Protein AF-A0A419HDN5-F1 (afdb_monomer)

pLDDT: mean 93.3, std 6.76, range [62.09, 98.81]

Solvent-accessible surface area (backbone atoms only — not comparable to full-atom values): 8167 Å² total; per-residue (Å²): 110,76,72,60,33,47,74,72,78,32,92,43,46,40,61,47,13,52,50,38,36,51,55,14,58,79,66,55,33,36,73,43,36,52,54,16,50,54,44,18,62,75,53,44,80,55,71,71,52,49,56,49,46,65,73,49,54,80,50,82,67,43,84,56,46,51,58,44,34,47,54,53,33,70,68,43,48,62,86,43,46,69,56,32,54,48,41,36,74,55,76,57,81,93,50,67,89,53,88,77,46,61,46,20,49,42,10,42,56,22,38,53,59,28,62,68,65,69,34,51,52,53,32,60,57,35,49,69,47,91,49,66,68,46,15,56,48,20,50,51,33,52,56,53,48,55,65,73,76,107

Secondary structure (DSSP, 8-state):
-HHHHHHTT-S-HHHHHHHHHHHHHHTT-HHHHHHHHHHHHHH---HHHHHHHHHHTT-TT-STHHHHHHHHHHTT-GGGHHHHHHHHH---GGGTT-TT-HHHHHHHHHHHHS-SHHHHHHHHHHTT-SSHHHHHHHHHHHHHHHHHH-

Mean predicted aligned error: 3.92 Å

Radius of gyration: 16.68 Å; Cα contacts (8 Å, |Δi|>4): 187; chains: 1; bounding box: 48×22×47 Å

Structure (mmCIF, N/CA/C/O backbone):
data_AF-A0A419HDN5-F1
#
_entry.id   AF-A0A419HDN5-F1
#
loop_
_atom_site.group_PDB
_atom_site.id
_atom_site.type_symbol
_atom_site.label_atom_id
_atom_site.label_alt_id
_atom_site.label_comp_id
_atom_site.label_asym_id
_atom_site.label_entity_id
_atom_site.label_seq_id
_atom_site.pdbx_PDB_ins_code
_atom_site.Cartn_x
_atom_site.Cartn_y
_atom_site.Cartn_z
_atom_site.occupancy
_atom_site.B_iso_or_equiv
_atom_site.auth_seq_id
_atom_site.auth_comp_id
_atom_site.auth_asym_id
_atom_site.auth_atom_id
_atom_site.pdbx_PDB_model_num
ATOM 1 N N . MET A 1 1 ? -8.214 12.537 22.964 1.00 62.09 1 MET A N 1
ATOM 2 C CA . MET A 1 1 ? -8.446 11.196 22.387 1.00 62.09 1 MET A CA 1
ATOM 3 C C . MET A 1 1 ? -9.144 10.214 23.328 1.00 62.09 1 MET A C 1
ATOM 5 O O . MET A 1 1 ? -10.174 9.694 22.930 1.00 62.09 1 MET A O 1
ATOM 9 N N . ALA A 1 2 ? -8.732 10.044 24.592 1.00 68.12 2 ALA A N 1
ATOM 10 C CA . ALA A 1 2 ? -9.382 9.099 25.527 1.00 68.12 2 ALA A CA 1
ATOM 11 C C . ALA A 1 2 ? -10.917 9.252 25.709 1.00 68.12 2 ALA A C 1
ATOM 13 O O . ALA A 1 2 ? -11.611 8.267 25.933 1.00 68.12 2 ALA A O 1
ATOM 14 N N . LYS A 1 3 ? -11.475 10.471 25.594 1.00 74.75 3 LYS A N 1
ATOM 15 C CA . LYS A 1 3 ? -12.935 10.704 25.670 1.00 74.75 3 LYS A CA 1
ATOM 16 C C . LYS A 1 3 ? -13.704 10.192 24.443 1.00 74.75 3 LYS A C 1
ATOM 18 O O . LYS A 1 3 ? -14.866 9.832 24.579 1.00 74.75 3 LYS A O 1
ATOM 23 N N . ILE A 1 4 ? -13.071 10.180 23.267 1.00 77.50 4 ILE A N 1
ATOM 24 C CA . ILE A 1 4 ? -13.692 9.720 22.017 1.00 77.50 4 ILE A CA 1
ATOM 25 C C . ILE A 1 4 ? -13.763 8.197 22.026 1.00 77.50 4 ILE A C 1
ATOM 27 O O . ILE A 1 4 ? -14.843 7.657 21.846 1.00 77.50 4 ILE A O 1
ATOM 31 N N . VAL A 1 5 ? -12.660 7.519 22.353 1.00 79.50 5 VAL A N 1
ATOM 32 C CA . VAL A 1 5 ? -12.593 6.048 22.416 1.00 79.50 5 VAL A CA 1
ATOM 33 C C . VAL A 1 5 ? -13.664 5.481 23.363 1.00 79.50 5 VAL A C 1
ATOM 35 O O . VAL A 1 5 ? -14.446 4.618 22.971 1.00 79.50 5 VAL A O 1
ATOM 38 N N . LYS A 1 6 ? -13.828 6.089 24.548 1.00 80.44 6 LYS A N 1
ATOM 39 C CA . LYS A 1 6 ? -14.883 5.719 25.511 1.00 80.44 6 LYS A CA 1
ATOM 40 C C . LYS A 1 6 ? -16.310 5.908 24.994 1.00 80.44 6 LYS A C 1
ATOM 42 O O . LYS A 1 6 ? -17.200 5.178 25.416 1.00 80.44 6 LYS A O 1
ATOM 47 N N . ARG A 1 7 ? -16.556 6.869 24.093 1.00 84.25 7 ARG A N 1
ATOM 48 C CA . ARG A 1 7 ? -17.884 7.070 23.481 1.00 84.25 7 ARG A CA 1
ATOM 49 C C . ARG A 1 7 ? -18.279 5.894 22.583 1.00 84.25 7 ARG A C 1
ATOM 51 O O . ARG A 1 7 ? -19.466 5.663 22.394 1.00 84.25 7 ARG A O 1
ATOM 58 N N . PHE A 1 8 ? -17.295 5.151 22.083 1.00 81.06 8 PHE A N 1
ATOM 59 C CA . PHE A 1 8 ? -17.483 3.932 21.300 1.00 81.06 8 PHE A CA 1
ATOM 60 C C . PHE A 1 8 ? -17.427 2.651 22.147 1.00 81.06 8 PHE A C 1
ATOM 62 O O . PHE A 1 8 ? -17.362 1.565 21.581 1.00 81.06 8 PHE A O 1
ATOM 69 N N . GLY A 1 9 ? -17.444 2.763 23.481 1.00 84.81 9 GLY A N 1
ATOM 70 C CA . GLY A 1 9 ? -17.389 1.613 24.388 1.00 84.81 9 GLY A CA 1
ATOM 71 C C . GLY A 1 9 ? -16.004 0.980 24.535 1.00 84.81 9 GLY A C 1
ATOM 72 O O . GLY A 1 9 ? -15.874 -0.014 25.239 1.00 84.81 9 GLY A O 1
ATOM 73 N N . GLU A 1 10 ? -14.973 1.568 23.927 1.00 86.19 10 GLU A N 1
ATOM 74 C CA . GLU A 1 10 ? -13.611 1.040 23.945 1.00 86.19 10 GLU A CA 1
ATOM 75 C C . GLU A 1 10 ? -12.739 1.765 24.977 1.00 86.19 10 GLU A C 1
ATOM 77 O O . GLU A 1 10 ? -12.981 2.919 25.361 1.00 86.19 10 GLU A O 1
ATOM 82 N N . THR A 1 11 ? -11.677 1.099 25.418 1.00 85.38 11 THR A N 1
ATOM 83 C CA . THR A 1 11 ? -10.635 1.691 26.275 1.00 85.38 11 THR A CA 1
ATOM 84 C C . THR A 1 11 ? -9.322 1.913 25.533 1.00 85.38 11 THR A C 1
ATOM 86 O O . THR A 1 11 ? -8.525 2.749 25.964 1.00 85.38 11 THR A O 1
ATOM 89 N N . ASP A 1 12 ? -9.142 1.240 24.396 1.00 87.12 12 ASP A N 1
ATOM 90 C CA . ASP A 1 12 ? -7.984 1.336 23.517 1.00 87.12 12 ASP A CA 1
ATOM 91 C C . ASP A 1 12 ? -8.413 1.786 22.114 1.00 87.12 12 ASP A C 1
ATOM 93 O O . ASP A 1 12 ? -9.330 1.240 21.499 1.00 87.12 12 ASP A O 1
ATOM 97 N N . GLY A 1 13 ? -7.749 2.826 21.611 1.00 87.38 13 GLY A N 1
ATOM 98 C CA . GLY A 1 13 ? -8.024 3.364 20.285 1.00 87.38 13 GLY A CA 1
ATOM 99 C C . GLY A 1 13 ? -7.567 2.443 19.153 1.00 87.38 13 GLY A C 1
ATOM 100 O O . GLY A 1 13 ? -8.135 2.525 18.067 1.00 87.38 13 GLY A O 1
ATOM 101 N N . ARG A 1 14 ? -6.610 1.537 19.403 1.00 90.06 14 ARG A N 1
ATOM 102 C CA . ARG A 1 14 ? -6.229 0.501 18.429 1.00 90.06 14 ARG A CA 1
ATOM 103 C C . ARG A 1 14 ? -7.328 -0.537 18.272 1.00 90.06 14 ARG A C 1
ATOM 105 O O . ARG A 1 14 ? -7.737 -0.808 17.150 1.00 90.06 14 ARG A O 1
ATOM 112 N N . THR A 1 15 ? -7.886 -1.026 19.381 1.00 91.00 15 THR A N 1
ATOM 113 C CA . THR A 1 15 ? -9.059 -1.916 19.365 1.00 91.00 15 THR A CA 1
ATOM 114 C C . THR A 1 15 ? -10.236 -1.275 18.636 1.00 91.00 15 THR A C 1
ATOM 116 O O . THR A 1 15 ? -10.870 -1.924 17.806 1.00 91.00 15 THR A O 1
ATOM 119 N N . LEU A 1 16 ? -10.485 0.019 18.875 1.00 92.56 16 LEU A N 1
ATOM 120 C CA . LEU A 1 16 ? -11.508 0.764 18.143 1.00 92.56 16 LEU A CA 1
ATOM 121 C C . LEU A 1 16 ? -11.223 0.806 16.635 1.00 92.56 16 LEU A C 1
ATOM 123 O O . LEU A 1 16 ? -12.108 0.484 15.849 1.00 92.56 16 LEU A O 1
ATOM 127 N N . GLY A 1 17 ? -10.010 1.197 16.230 1.00 92.94 17 GLY A N 1
ATOM 128 C CA . GLY A 1 17 ? -9.618 1.250 14.818 1.00 92.94 17 GLY A CA 1
ATOM 129 C C . GLY A 1 17 ? -9.779 -0.104 14.127 1.00 92.94 17 GLY A C 1
ATOM 130 O O . GLY A 1 17 ? -10.401 -0.191 13.071 1.00 92.94 17 GLY A O 1
ATOM 131 N N . LEU A 1 18 ? -9.319 -1.172 14.776 1.00 93.12 18 LEU A N 1
ATOM 132 C CA . LEU A 1 18 ? -9.417 -2.532 14.266 1.00 93.12 18 LEU A CA 1
ATOM 133 C C . LEU A 1 18 ? -10.866 -3.013 14.129 1.00 93.12 18 LEU A C 1
ATOM 135 O O . LEU A 1 18 ? -11.222 -3.630 13.123 1.00 93.12 18 LEU A O 1
ATOM 139 N N . ARG A 1 19 ? -11.718 -2.719 15.119 1.00 94.69 19 ARG A N 1
ATOM 140 C CA . ARG A 1 19 ? -13.149 -3.041 15.061 1.00 94.69 19 ARG A CA 1
ATOM 141 C C . ARG A 1 19 ? -13.826 -2.325 13.895 1.00 94.69 19 ARG A C 1
ATOM 143 O O . ARG A 1 19 ? -14.547 -2.966 13.139 1.00 94.69 19 ARG A O 1
ATOM 150 N N . LEU A 1 20 ? -13.558 -1.031 13.722 1.00 95.31 20 LEU A N 1
ATOM 151 C CA . LEU A 1 20 ? -14.127 -0.241 12.628 1.00 95.31 20 LEU A CA 1
ATOM 152 C C . LEU A 1 20 ? -13.665 -0.744 11.254 1.00 95.31 20 LEU A C 1
ATOM 154 O O . LEU A 1 20 ? -14.480 -0.821 10.339 1.00 95.31 20 LEU A O 1
ATOM 158 N N . LEU A 1 21 ? -12.392 -1.135 11.116 1.00 96.00 21 LEU A N 1
ATOM 159 C CA . LEU A 1 21 ? -11.882 -1.744 9.884 1.00 96.00 21 LEU A CA 1
ATOM 160 C C . LEU A 1 21 ? -12.639 -3.037 9.565 1.00 96.00 21 LEU A C 1
ATOM 162 O O . LEU A 1 21 ? -13.120 -3.203 8.449 1.00 96.00 21 LEU A O 1
ATOM 166 N N . ARG A 1 22 ? -12.798 -3.932 10.549 1.00 95.94 22 ARG A N 1
ATOM 167 C CA . ARG A 1 22 ? -13.551 -5.187 10.380 1.00 95.94 22 ARG A CA 1
ATOM 168 C C . ARG A 1 22 ? -14.998 -4.932 9.965 1.00 95.94 22 ARG A C 1
ATOM 170 O O . ARG A 1 22 ? -15.453 -5.514 8.989 1.00 95.94 22 ARG A O 1
ATOM 177 N N . GLU A 1 23 ? -15.685 -4.017 10.645 1.00 96.56 23 GLU A N 1
ATOM 178 C CA . GLU A 1 23 ? -17.071 -3.660 10.326 1.00 96.56 23 GLU A CA 1
ATOM 179 C C . GLU A 1 23 ? -17.217 -3.102 8.906 1.00 96.56 23 GLU A C 1
ATOM 181 O O . GLU A 1 23 ? -18.145 -3.491 8.195 1.00 96.56 23 GLU A O 1
ATOM 186 N N . ALA A 1 24 ? -16.304 -2.225 8.478 1.00 97.06 24 ALA A N 1
ATOM 187 C CA . ALA A 1 24 ? -16.305 -1.684 7.123 1.00 97.06 24 ALA A CA 1
ATOM 188 C C . ALA A 1 24 ? -16.068 -2.776 6.071 1.00 97.06 24 ALA A C 1
ATOM 190 O O . ALA A 1 24 ? -16.726 -2.782 5.036 1.00 97.06 24 ALA A O 1
ATOM 191 N N . ILE A 1 25 ? -15.171 -3.722 6.348 1.00 96.50 25 ILE A N 1
ATOM 192 C CA . ILE A 1 25 ? -14.849 -4.834 5.445 1.00 96.50 25 ILE A CA 1
ATOM 193 C C . ILE A 1 25 ? -16.014 -5.807 5.316 1.00 96.50 25 ILE A C 1
ATOM 195 O O . ILE A 1 25 ? -16.367 -6.187 4.201 1.00 96.50 25 ILE A O 1
ATOM 199 N N . ASP A 1 26 ? -16.629 -6.186 6.435 1.00 97.00 26 ASP A N 1
ATOM 200 C CA . ASP A 1 26 ? -17.766 -7.109 6.450 1.00 97.00 26 ASP A CA 1
ATOM 201 C C . ASP A 1 26 ? -18.970 -6.528 5.693 1.00 97.00 26 ASP A C 1
ATOM 203 O O . ASP A 1 26 ? -19.727 -7.262 5.060 1.00 97.00 26 ASP A O 1
ATOM 207 N N . GLN A 1 27 ? -19.122 -5.201 5.715 1.00 97.50 27 GLN A N 1
ATOM 208 C CA . GLN A 1 27 ? -20.170 -4.473 4.996 1.00 97.50 27 GLN A CA 1
ATOM 209 C C . GLN A 1 27 ? -19.763 -4.037 3.582 1.00 97.50 27 GLN A C 1
ATOM 211 O O . GLN A 1 27 ? -20.595 -3.476 2.873 1.00 97.50 27 GLN A O 1
ATOM 216 N N . GLN A 1 28 ? -18.504 -4.250 3.181 1.00 97.19 28 GLN A N 1
ATOM 217 C CA . GLN A 1 28 ? -17.914 -3.681 1.961 1.00 97.19 28 GLN A CA 1
ATOM 218 C C . GLN A 1 28 ? -18.164 -2.167 1.827 1.00 97.19 28 GLN A C 1
ATOM 220 O O . GLN A 1 28 ? -18.445 -1.642 0.750 1.00 97.19 28 GLN A O 1
ATOM 225 N N . TYR A 1 29 ? -18.092 -1.449 2.947 1.00 97.50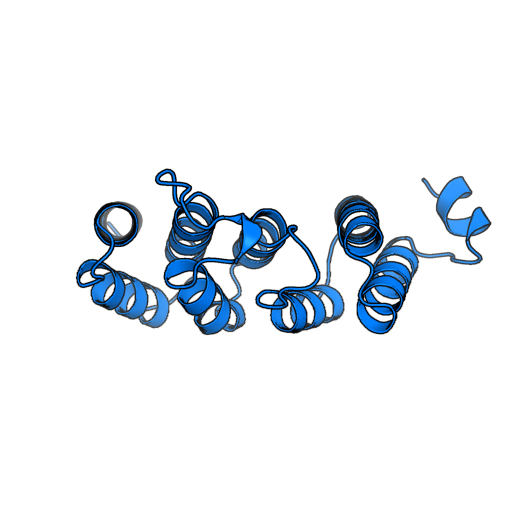 29 TYR A N 1
ATOM 226 C CA . TYR A 1 29 ? -18.386 -0.027 3.011 1.00 97.50 29 TYR A CA 1
ATOM 227 C C . TYR A 1 29 ? -17.113 0.796 2.775 1.00 97.50 29 TYR A C 1
ATOM 229 O O . TYR A 1 29 ? -16.355 1.060 3.709 1.00 97.50 29 TYR A O 1
ATOM 237 N N . GLY A 1 30 ? -16.888 1.206 1.521 1.00 95.94 30 GLY A N 1
ATOM 238 C CA . GLY A 1 30 ? -15.684 1.926 1.080 1.00 95.94 30 GLY A CA 1
ATOM 239 C C . GLY A 1 30 ? -15.358 3.182 1.896 1.00 95.94 30 GLY A C 1
ATOM 240 O O . GLY A 1 30 ? -14.268 3.279 2.456 1.00 95.94 30 GLY A O 1
ATOM 241 N N . ASP A 1 31 ? -16.311 4.105 2.057 1.00 94.94 31 ASP A N 1
ATOM 242 C CA . ASP A 1 31 ? -16.101 5.319 2.867 1.00 94.94 31 ASP A CA 1
ATOM 243 C C . ASP A 1 31 ? -15.839 4.987 4.345 1.00 94.94 31 ASP A C 1
ATOM 245 O O . ASP A 1 31 ? -15.065 5.661 5.032 1.00 94.94 31 ASP A O 1
ATOM 249 N N . GLY A 1 32 ? -16.463 3.912 4.838 1.00 96.19 32 GLY A N 1
ATOM 250 C CA . GLY A 1 32 ? -16.215 3.378 6.172 1.00 96.19 32 GLY A CA 1
ATOM 251 C C . GLY A 1 32 ? -14.789 2.876 6.342 1.00 96.19 32 GLY A C 1
ATOM 252 O O . GLY A 1 32 ? -14.190 3.131 7.385 1.00 96.19 32 GLY A O 1
ATOM 253 N N . LEU A 1 33 ? -14.229 2.219 5.322 1.00 96.75 33 LEU A N 1
ATOM 254 C CA . LEU A 1 33 ? -12.846 1.749 5.328 1.00 96.75 33 LEU A CA 1
ATOM 255 C C . LEU A 1 33 ? -11.882 2.933 5.426 1.00 96.75 33 LEU A C 1
ATOM 257 O O . LEU A 1 33 ? -11.026 2.930 6.305 1.00 96.75 33 LEU A O 1
ATOM 261 N N . VAL A 1 34 ? -12.076 3.974 4.610 1.00 94.06 34 VAL A N 1
ATOM 262 C CA . VAL A 1 34 ? -11.253 5.197 4.648 1.00 94.06 34 VAL A CA 1
ATOM 263 C C . VAL A 1 34 ? -11.296 5.833 6.041 1.00 94.06 34 VAL A C 1
ATOM 265 O O . VAL A 1 34 ? -10.260 6.124 6.646 1.00 94.06 34 VAL A O 1
ATOM 268 N N . ALA A 1 35 ? -12.496 6.015 6.601 1.00 93.50 35 ALA A N 1
ATOM 269 C CA . ALA A 1 35 ? -12.657 6.589 7.935 1.00 93.50 35 ALA A CA 1
ATOM 270 C C . ALA A 1 35 ? -12.005 5.716 9.023 1.00 93.50 35 ALA A C 1
ATOM 272 O O . ALA A 1 35 ? -11.335 6.234 9.922 1.00 93.50 35 ALA A O 1
ATOM 273 N N . ALA A 1 36 ? -12.163 4.394 8.936 1.00 94.31 36 ALA A N 1
ATOM 274 C CA . ALA A 1 36 ? -11.564 3.444 9.862 1.00 94.31 36 ALA A CA 1
ATOM 275 C C . ALA A 1 36 ? -10.028 3.442 9.778 1.00 94.31 36 ALA A C 1
ATOM 277 O O . ALA A 1 36 ? -9.373 3.451 10.823 1.00 94.31 36 ALA A O 1
ATOM 278 N N . SER A 1 37 ? -9.451 3.531 8.575 1.00 92.19 37 SER A N 1
ATOM 279 C CA . SER A 1 37 ? -8.007 3.676 8.342 1.00 92.19 37 SER A CA 1
ATOM 280 C C . SER A 1 37 ? -7.443 4.926 9.025 1.00 92.19 37 SER A C 1
ATOM 282 O O . SER A 1 37 ? -6.401 4.857 9.679 1.00 92.19 37 SER A O 1
ATOM 284 N N . VAL A 1 38 ? -8.151 6.062 8.957 1.00 91.00 38 VAL A N 1
ATOM 285 C CA . VAL A 1 38 ? -7.757 7.308 9.646 1.00 91.00 38 VAL A CA 1
ATOM 286 C C . VAL A 1 38 ? -7.783 7.145 11.169 1.00 91.00 38 VAL A C 1
ATOM 288 O O . VAL A 1 38 ? -6.866 7.599 11.867 1.00 91.00 38 VAL A O 1
ATOM 291 N N . VAL A 1 39 ? -8.815 6.485 11.706 1.00 91.88 39 VAL A N 1
ATOM 292 C CA . VAL A 1 39 ? -8.905 6.196 13.145 1.00 91.88 39 VAL A CA 1
ATOM 293 C C . VAL A 1 39 ? -7.755 5.287 13.575 1.00 91.88 39 VAL A C 1
ATOM 295 O O . VAL A 1 39 ? -7.033 5.642 14.505 1.00 91.88 39 VAL A O 1
ATOM 298 N N . ALA A 1 40 ? -7.535 4.169 12.883 1.00 91.56 40 ALA A N 1
ATOM 299 C CA . ALA A 1 40 ? -6.449 3.237 13.177 1.00 91.56 40 ALA A CA 1
ATOM 300 C C . ALA A 1 40 ? -5.075 3.928 13.117 1.00 91.56 40 ALA A C 1
ATOM 302 O O . ALA A 1 40 ? -4.300 3.855 14.072 1.00 91.56 40 ALA A O 1
ATOM 303 N N . GLY A 1 41 ? -4.814 4.719 12.071 1.00 88.19 41 GLY A N 1
ATOM 304 C CA . GLY A 1 41 ? -3.577 5.492 11.933 1.00 88.19 41 GLY A CA 1
ATOM 305 C C . GLY A 1 41 ? -3.338 6.491 13.071 1.00 88.19 41 GLY A C 1
ATOM 306 O O . GLY A 1 41 ? -2.195 6.703 13.472 1.00 88.19 41 GLY A O 1
ATOM 307 N N . SER A 1 42 ? -4.400 7.047 13.662 1.00 89.81 42 SER A N 1
ATOM 308 C CA . SER A 1 42 ? -4.301 7.975 14.800 1.00 89.81 42 SER A CA 1
ATOM 309 C C . SER A 1 42 ? -3.877 7.302 16.113 1.00 89.81 42 SER A C 1
ATOM 311 O O . SER A 1 42 ? -3.365 7.973 17.010 1.00 89.81 42 SER A O 1
ATOM 313 N N . PHE A 1 43 ? -4.100 5.992 16.248 1.00 89.12 43 PHE A N 1
ATOM 314 C CA . PHE A 1 43 ? -3.748 5.206 17.441 1.00 89.12 43 PHE A CA 1
ATOM 315 C C . PHE A 1 43 ? -2.566 4.251 17.213 1.00 89.12 43 PHE A C 1
ATOM 317 O O . PHE A 1 43 ? -2.046 3.647 18.162 1.00 89.12 43 PHE A O 1
ATOM 324 N N . GLY A 1 44 ? -2.084 4.194 15.974 1.00 86.38 44 GLY A N 1
ATOM 325 C CA . GLY A 1 44 ? -1.002 3.335 15.532 1.00 86.38 44 GLY A CA 1
ATOM 326 C C . GLY A 1 44 ? -1.511 1.966 15.110 1.00 86.38 44 GLY A C 1
ATOM 327 O O . GLY A 1 44 ? -2.529 1.478 15.595 1.00 86.38 44 GLY A O 1
ATOM 328 N N . PHE A 1 45 ? -0.755 1.342 14.220 1.00 86.06 45 PHE A N 1
ATOM 329 C CA . PHE A 1 45 ? -1.079 0.027 13.709 1.00 86.06 45 PHE A CA 1
ATOM 330 C C . PHE A 1 45 ? -0.233 -1.071 14.365 1.00 86.06 45 PHE A C 1
ATOM 332 O O . PHE A 1 45 ? 0.871 -0.822 14.855 1.00 86.06 45 PHE A O 1
ATOM 339 N N . ASP A 1 46 ? -0.747 -2.296 14.341 1.00 88.56 46 ASP A N 1
ATOM 340 C CA . ASP A 1 46 ? -0.062 -3.511 14.788 1.00 88.56 46 ASP A CA 1
ATOM 341 C C . ASP A 1 46 ? -0.123 -4.605 13.702 1.00 88.56 46 ASP A C 1
ATOM 343 O O . ASP A 1 46 ? -0.420 -4.323 12.535 1.00 88.56 46 ASP A O 1
ATOM 347 N N . ALA A 1 47 ? 0.203 -5.844 14.079 1.00 90.00 47 ALA A N 1
ATOM 348 C CA . ALA A 1 47 ? 0.192 -6.991 13.179 1.00 90.00 47 ALA A CA 1
ATOM 349 C C . ALA A 1 47 ? -1.215 -7.351 12.671 1.00 90.00 47 ALA A C 1
ATOM 351 O O . ALA A 1 47 ? -1.352 -7.712 11.507 1.00 90.00 47 ALA A O 1
ATOM 352 N N . GLU A 1 48 ? -2.265 -7.205 13.487 1.00 92.62 48 GLU A N 1
ATOM 353 C CA . GLU A 1 48 ? -3.633 -7.513 13.046 1.00 92.62 48 GLU A CA 1
ATOM 354 C C . GLU A 1 48 ? -4.116 -6.501 12.005 1.00 92.62 48 GLU A C 1
ATOM 356 O O . GLU A 1 48 ? -4.778 -6.865 11.033 1.00 92.62 48 GLU A O 1
ATOM 361 N N . HIS A 1 49 ? -3.739 -5.231 12.169 1.00 92.81 49 HIS A N 1
ATOM 362 C CA . HIS A 1 49 ? -4.000 -4.214 11.154 1.00 92.81 49 HIS A CA 1
ATOM 363 C C . HIS A 1 49 ? -3.257 -4.522 9.851 1.00 92.81 49 HIS A C 1
ATOM 365 O O . HIS A 1 49 ? -3.839 -4.398 8.777 1.00 92.81 49 HIS A O 1
ATOM 371 N N . PHE A 1 50 ? -1.995 -4.953 9.941 1.00 94.12 50 PHE A N 1
ATOM 372 C CA . PHE A 1 50 ? -1.202 -5.329 8.771 1.00 94.12 50 PHE A CA 1
ATOM 373 C C . PHE A 1 50 ? -1.882 -6.447 7.971 1.00 94.12 50 PHE A C 1
ATOM 375 O O . PHE A 1 50 ? -2.088 -6.304 6.767 1.00 94.12 50 PHE A O 1
ATOM 382 N N . ASP A 1 51 ? -2.301 -7.521 8.643 1.00 94.88 51 ASP A N 1
ATOM 383 C CA . ASP A 1 51 ? -2.945 -8.665 7.993 1.00 94.88 51 ASP A CA 1
ATOM 384 C C . ASP A 1 51 ? -4.282 -8.276 7.336 1.00 94.88 51 ASP A C 1
ATOM 386 O O . ASP A 1 51 ? -4.605 -8.736 6.236 1.00 94.88 51 ASP A O 1
ATOM 390 N N . ILE A 1 52 ? -5.047 -7.379 7.969 1.00 95.06 52 ILE A N 1
ATOM 391 C CA . ILE A 1 52 ? -6.274 -6.831 7.381 1.00 95.06 52 ILE A CA 1
ATOM 392 C C . ILE A 1 52 ? -5.972 -6.018 6.120 1.00 95.06 52 ILE A C 1
ATOM 394 O O . ILE A 1 52 ? -6.634 -6.226 5.104 1.00 95.06 52 ILE A O 1
ATOM 398 N N . LEU A 1 53 ? -4.978 -5.129 6.163 1.00 95.88 53 LEU A N 1
ATOM 399 C CA . LEU A 1 53 ? -4.606 -4.290 5.022 1.00 95.88 53 LEU A CA 1
ATOM 400 C C . LEU A 1 53 ? -4.152 -5.133 3.824 1.00 95.88 53 LEU A C 1
ATOM 402 O O . LEU A 1 53 ? -4.568 -4.859 2.703 1.00 95.88 53 LEU A O 1
ATOM 406 N N . ILE A 1 54 ? -3.384 -6.204 4.058 1.00 96.94 54 ILE A N 1
ATOM 407 C CA . ILE A 1 54 ? -3.017 -7.181 3.019 1.00 96.94 54 ILE A CA 1
ATOM 408 C C . ILE A 1 54 ? -4.267 -7.799 2.380 1.00 96.94 54 ILE A C 1
ATOM 410 O O . ILE A 1 54 ? -4.358 -7.891 1.156 1.00 96.94 54 ILE A O 1
ATOM 414 N N . ARG A 1 55 ? -5.252 -8.197 3.193 1.00 95.31 55 ARG A N 1
ATOM 415 C CA . ARG A 1 55 ? -6.480 -8.845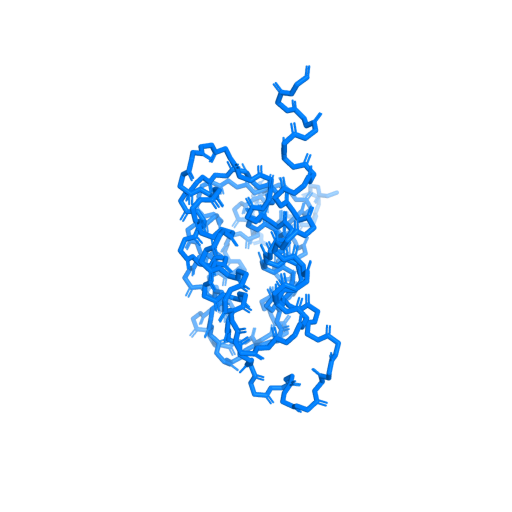 2.713 1.00 95.31 55 ARG A CA 1
ATOM 416 C C . ARG A 1 55 ? -7.336 -7.931 1.834 1.00 95.31 55 ARG A C 1
ATOM 418 O O . ARG A 1 55 ? -7.976 -8.428 0.909 1.00 95.31 55 ARG A O 1
ATOM 425 N N . VAL A 1 56 ? -7.388 -6.634 2.130 1.00 97.00 56 VAL A N 1
ATOM 426 C CA . VAL A 1 56 ? -8.255 -5.685 1.407 1.00 97.00 56 VAL A CA 1
ATOM 427 C C . VAL A 1 56 ? -7.552 -4.945 0.280 1.00 97.00 56 VAL A C 1
ATOM 429 O O . VAL A 1 56 ? -8.223 -4.379 -0.568 1.00 97.00 56 VAL A O 1
ATOM 432 N N . ALA A 1 57 ? -6.221 -4.990 0.211 1.00 97.50 57 ALA A N 1
ATOM 433 C CA . ALA A 1 57 ? -5.417 -4.203 -0.722 1.00 97.50 57 ALA A CA 1
ATOM 434 C C . ALA A 1 57 ? -5.818 -4.296 -2.204 1.00 97.50 57 ALA A C 1
ATOM 436 O O . ALA A 1 57 ? -5.461 -3.412 -2.964 1.00 97.50 57 ALA A O 1
ATOM 437 N N . THR A 1 58 ? -6.537 -5.335 -2.630 1.00 96.81 58 THR A N 1
ATOM 438 C CA . THR A 1 58 ? -6.976 -5.516 -4.028 1.00 96.81 58 THR A CA 1
ATOM 439 C C . THR A 1 58 ? -8.491 -5.642 -4.173 1.00 96.81 58 THR A C 1
ATOM 441 O O . THR A 1 58 ? -8.990 -6.122 -5.187 1.00 96.81 58 THR A O 1
ATOM 444 N N . ALA A 1 59 ? -9.249 -5.254 -3.147 1.00 96.50 59 ALA A N 1
ATOM 445 C CA . ALA A 1 59 ? -10.696 -5.345 -3.188 1.00 96.50 59 ALA A CA 1
ATOM 446 C C . ALA A 1 59 ? -11.300 -4.160 -3.962 1.00 96.50 59 ALA A C 1
ATOM 448 O O . ALA A 1 59 ? -11.050 -3.004 -3.635 1.00 96.50 59 ALA A O 1
ATOM 449 N N . GLU A 1 60 ? -12.119 -4.451 -4.972 1.00 94.75 60 GLU A N 1
ATOM 450 C CA . GLU A 1 60 ? -12.702 -3.449 -5.889 1.00 94.75 60 GLU A CA 1
ATOM 451 C C . GLU A 1 60 ? -13.823 -2.598 -5.257 1.00 94.75 60 GLU A C 1
ATOM 453 O O . GLU A 1 60 ? -14.245 -1.599 -5.826 1.00 94.75 60 GLU A O 1
ATOM 458 N N . TRP A 1 61 ? -14.338 -2.971 -4.079 1.00 95.88 61 TRP A N 1
ATOM 459 C CA . TRP A 1 61 ? -15.467 -2.273 -3.441 1.00 95.88 61 TRP A CA 1
ATOM 460 C C . TRP A 1 61 ? -15.083 -0.949 -2.753 1.00 95.88 61 TRP A C 1
ATOM 462 O O . TRP A 1 61 ? -15.952 -0.263 -2.214 1.00 95.88 61 TRP A O 1
ATOM 472 N N . HIS A 1 62 ? -13.802 -0.571 -2.761 1.00 95.94 62 HIS A N 1
ATOM 473 C CA . HIS A 1 62 ? -13.307 0.695 -2.216 1.00 95.94 62 HIS A CA 1
ATOM 474 C C . HIS A 1 62 ? -12.275 1.343 -3.140 1.00 95.94 62 HIS A C 1
ATOM 476 O O . HIS A 1 62 ? -11.777 0.714 -4.063 1.00 95.94 62 HIS A O 1
ATOM 482 N N . THR A 1 63 ? -11.900 2.586 -2.835 1.00 94.69 63 THR A N 1
ATOM 483 C CA . THR A 1 63 ? -10.907 3.370 -3.593 1.00 94.69 63 THR A CA 1
ATOM 484 C C . THR A 1 63 ? -9.665 3.726 -2.765 1.00 94.69 63 THR A C 1
ATOM 486 O O . THR A 1 63 ? -8.845 4.540 -3.168 1.00 94.69 63 THR A O 1
ATOM 489 N N . ASP A 1 64 ? -9.516 3.151 -1.566 1.00 95.06 64 ASP A N 1
ATOM 490 C CA . ASP A 1 64 ? -8.434 3.491 -0.623 1.00 95.06 64 ASP A CA 1
ATOM 491 C C . ASP A 1 64 ? -7.083 2.807 -0.941 1.00 95.06 64 ASP A C 1
ATOM 493 O O . ASP A 1 64 ? -6.200 2.732 -0.082 1.00 95.06 64 ASP A O 1
ATOM 497 N N . HIS A 1 65 ? -6.900 2.263 -2.154 1.00 96.75 65 HIS A N 1
ATOM 498 C CA . HIS A 1 65 ? -5.746 1.417 -2.501 1.00 96.75 65 HIS A CA 1
ATOM 499 C C . HIS A 1 65 ? -4.413 2.140 -2.327 1.00 96.75 65 HIS A C 1
ATOM 501 O O . HIS A 1 65 ? -3.463 1.562 -1.801 1.00 96.75 65 HIS A O 1
ATOM 507 N N . GLU A 1 66 ? -4.341 3.420 -2.691 1.00 94.94 66 GLU A N 1
ATOM 508 C CA . GLU A 1 66 ? -3.128 4.222 -2.531 1.00 94.94 66 GLU A CA 1
ATOM 509 C C . GLU A 1 66 ? -2.714 4.415 -1.065 1.00 94.94 66 GLU A C 1
ATOM 511 O O . GLU A 1 66 ? -1.520 4.391 -0.731 1.00 94.94 66 GLU A O 1
ATOM 516 N N . ASN A 1 67 ? -3.689 4.637 -0.180 1.00 94.06 67 ASN A N 1
ATOM 517 C CA . ASN A 1 67 ? -3.429 4.779 1.249 1.00 94.06 67 ASN A CA 1
ATOM 518 C C . ASN A 1 67 ? -3.018 3.434 1.838 1.00 94.06 67 ASN A C 1
ATOM 520 O O . ASN A 1 67 ? -2.023 3.377 2.557 1.00 94.06 67 ASN A O 1
ATOM 524 N N . ILE A 1 68 ? -3.687 2.342 1.455 1.00 96.25 68 ILE A N 1
ATOM 525 C CA . ILE A 1 68 ? -3.306 0.985 1.863 1.00 96.25 68 ILE A CA 1
ATOM 526 C C . ILE A 1 68 ? -1.870 0.666 1.423 1.00 96.25 68 ILE A C 1
ATOM 528 O O . ILE A 1 68 ? -1.075 0.205 2.244 1.00 96.25 68 ILE A O 1
ATOM 532 N N . ALA A 1 69 ? -1.496 0.975 0.176 1.00 97.12 69 ALA A N 1
ATOM 533 C CA . ALA A 1 69 ? -0.135 0.793 -0.334 1.00 97.12 69 ALA A CA 1
ATOM 534 C C . ALA A 1 69 ? 0.894 1.564 0.510 1.00 97.12 69 ALA A C 1
ATOM 536 O O . ALA A 1 69 ? 1.916 1.013 0.926 1.00 97.12 69 ALA A O 1
ATOM 537 N N . THR A 1 70 ? 0.595 2.833 0.809 1.00 94.62 70 THR A N 1
ATOM 538 C CA . THR A 1 70 ? 1.449 3.712 1.622 1.00 94.62 70 THR A CA 1
ATOM 539 C C . THR A 1 70 ? 1.594 3.184 3.050 1.00 94.62 70 THR A C 1
ATOM 541 O O . THR A 1 70 ? 2.701 3.148 3.595 1.00 94.62 70 THR A O 1
ATOM 544 N N . THR A 1 71 ? 0.498 2.733 3.660 1.00 94.25 71 THR A N 1
ATOM 545 C CA . THR A 1 71 ? 0.506 2.188 5.016 1.00 94.25 71 THR A CA 1
ATOM 546 C C . THR A 1 71 ? 1.283 0.879 5.074 1.00 94.25 71 THR A C 1
ATOM 548 O O . THR A 1 71 ? 2.177 0.774 5.909 1.00 94.25 71 THR A O 1
ATOM 551 N N . LEU A 1 72 ? 1.045 -0.075 4.166 1.00 95.62 72 LEU A N 1
ATOM 552 C CA . LEU A 1 72 ? 1.803 -1.332 4.091 1.00 95.62 72 LEU A CA 1
ATOM 553 C C . LEU A 1 72 ? 3.307 -1.086 3.912 1.00 95.62 72 LEU A C 1
ATOM 555 O O . LEU A 1 72 ? 4.122 -1.672 4.625 1.00 95.62 72 LEU A O 1
ATOM 559 N N . ALA A 1 73 ? 3.679 -0.160 3.025 1.00 93.75 73 ALA A N 1
ATOM 560 C CA . ALA A 1 73 ? 5.068 0.238 2.810 1.00 93.75 73 ALA A CA 1
ATOM 561 C C . ALA A 1 73 ? 5.745 0.777 4.084 1.00 93.75 73 ALA A C 1
ATOM 563 O O . ALA A 1 73 ? 6.944 0.569 4.290 1.00 93.75 73 ALA A O 1
ATOM 564 N N . SER A 1 74 ? 4.992 1.452 4.958 1.00 92.12 74 SER A N 1
ATOM 565 C CA . SER A 1 74 ? 5.533 2.048 6.185 1.00 92.12 74 SER A CA 1
ATOM 566 C C . SER A 1 74 ? 6.009 1.017 7.215 1.00 92.12 74 SER A C 1
ATOM 568 O O . SER A 1 74 ? 6.926 1.314 7.982 1.00 92.12 74 SER A O 1
ATOM 570 N N . TYR A 1 75 ? 5.464 -0.206 7.190 1.00 91.50 75 TYR A N 1
ATOM 571 C CA . TYR A 1 75 ? 5.888 -1.294 8.079 1.00 91.50 75 TYR A CA 1
ATOM 572 C C . TYR A 1 75 ? 7.276 -1.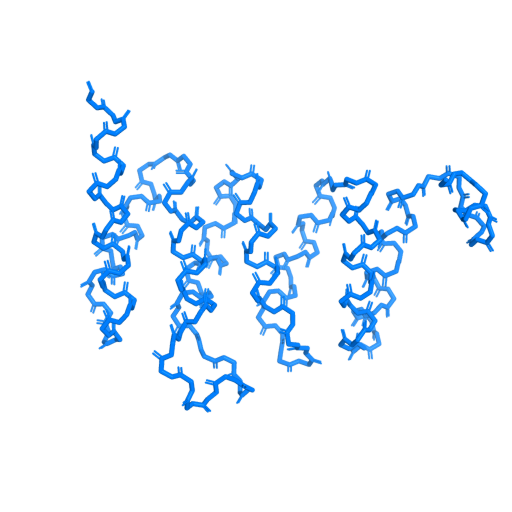837 7.751 1.00 91.50 75 TYR A C 1
ATOM 574 O O . TYR A 1 75 ? 7.918 -2.421 8.621 1.00 91.50 75 TYR A O 1
ATOM 582 N N . ARG A 1 76 ? 7.736 -1.669 6.502 1.00 93.44 76 ARG A N 1
ATOM 583 C CA . ARG A 1 76 ? 8.977 -2.271 5.983 1.00 93.44 76 ARG A CA 1
ATOM 584 C C . ARG A 1 76 ? 9.060 -3.788 6.205 1.00 93.44 76 ARG A C 1
ATOM 586 O O . ARG A 1 76 ? 10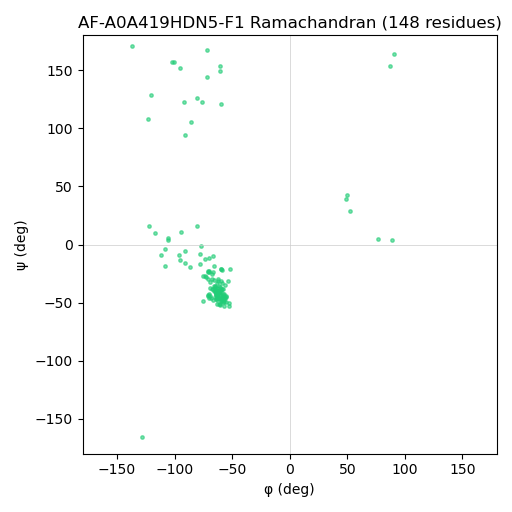.147 -4.345 6.342 1.00 93.44 76 ARG A O 1
ATOM 593 N N . ASP A 1 77 ? 7.908 -4.445 6.245 1.00 95.31 77 ASP A N 1
ATOM 594 C CA . ASP A 1 77 ? 7.795 -5.884 6.434 1.00 95.31 77 ASP A CA 1
ATOM 595 C C . ASP A 1 77 ? 7.776 -6.578 5.069 1.00 95.31 77 ASP A C 1
ATOM 597 O O . ASP A 1 77 ? 6.920 -6.292 4.227 1.00 95.31 77 ASP A O 1
ATOM 601 N N . ILE A 1 78 ? 8.714 -7.502 4.847 1.00 96.88 78 ILE A N 1
ATOM 602 C CA . ILE A 1 78 ? 8.845 -8.235 3.581 1.00 96.88 78 ILE A CA 1
ATOM 603 C C . ILE A 1 78 ? 7.588 -9.047 3.236 1.00 96.88 78 ILE A C 1
ATOM 605 O O . ILE A 1 78 ? 7.328 -9.302 2.062 1.00 96.88 78 ILE A O 1
ATOM 609 N N . ARG A 1 79 ? 6.741 -9.374 4.225 1.00 96.75 79 ARG A N 1
ATOM 610 C CA . ARG A 1 79 ? 5.433 -10.013 4.003 1.00 96.75 79 ARG A CA 1
ATOM 611 C C . ARG A 1 79 ? 4.508 -9.183 3.105 1.00 96.75 79 ARG A C 1
ATOM 613 O O . ARG A 1 79 ? 3.604 -9.746 2.495 1.00 96.75 79 ARG A O 1
ATOM 620 N N . ALA A 1 80 ? 4.733 -7.870 2.984 1.00 97.94 80 ALA A N 1
ATOM 621 C CA . ALA A 1 80 ? 3.964 -7.001 2.094 1.00 97.94 80 ALA A CA 1
ATOM 622 C C . ALA A 1 80 ? 4.370 -7.120 0.619 1.00 97.94 80 ALA A C 1
ATOM 624 O O . ALA A 1 80 ? 3.600 -6.697 -0.243 1.00 97.94 80 ALA A O 1
ATOM 625 N N . LEU A 1 81 ? 5.543 -7.689 0.309 1.00 98.56 81 LEU A N 1
ATOM 626 C CA . LEU A 1 81 ? 6.106 -7.695 -1.043 1.00 98.56 81 LEU A CA 1
ATOM 627 C C . LEU A 1 81 ? 5.133 -8.228 -2.109 1.00 98.56 81 LEU A C 1
ATOM 629 O O . LEU A 1 81 ? 4.903 -7.502 -3.075 1.00 98.56 81 LEU A O 1
ATOM 633 N N . PRO A 1 82 ? 4.485 -9.403 -1.949 1.00 98.50 82 PRO A N 1
ATOM 634 C CA . PRO A 1 82 ? 3.567 -9.908 -2.974 1.00 98.50 82 PRO A CA 1
ATOM 635 C C . PRO A 1 82 ? 2.382 -8.967 -3.219 1.00 98.50 82 PRO A C 1
ATOM 637 O O . PRO A 1 82 ? 1.939 -8.794 -4.352 1.00 98.50 82 PRO A O 1
ATOM 640 N N . THR A 1 83 ? 1.895 -8.319 -2.158 1.00 98.62 83 THR A N 1
ATOM 641 C CA . THR A 1 83 ? 0.778 -7.372 -2.242 1.00 98.62 83 THR A CA 1
ATOM 642 C C . THR A 1 83 ? 1.202 -6.088 -2.943 1.00 98.62 83 THR A C 1
ATOM 644 O O . THR A 1 83 ? 0.498 -5.620 -3.829 1.00 98.62 83 THR A O 1
ATOM 647 N N . LEU A 1 84 ? 2.374 -5.540 -2.612 1.00 98.75 84 LEU A N 1
ATOM 648 C CA . LEU A 1 84 ? 2.891 -4.342 -3.275 1.00 98.75 84 LEU A CA 1
ATOM 649 C C . LEU A 1 84 ? 3.204 -4.598 -4.757 1.00 98.75 84 LEU A C 1
ATOM 651 O O . LEU A 1 84 ? 2.894 -3.753 -5.586 1.00 98.75 84 LEU A O 1
ATOM 655 N N . VAL A 1 85 ? 3.738 -5.769 -5.121 1.00 98.69 85 VAL A N 1
ATOM 656 C CA . VAL A 1 85 ? 3.932 -6.145 -6.537 1.00 98.69 85 VAL A CA 1
ATOM 657 C C . VAL A 1 85 ? 2.593 -6.216 -7.270 1.00 98.69 85 VAL A C 1
ATOM 659 O O . VAL A 1 85 ? 2.461 -5.718 -8.389 1.00 98.69 85 VAL A O 1
ATOM 662 N N . LYS A 1 86 ? 1.565 -6.782 -6.629 1.00 98.44 86 LYS A N 1
ATOM 663 C CA . LYS A 1 86 ? 0.223 -6.817 -7.210 1.00 98.44 86 LYS A CA 1
ATOM 664 C C . LYS A 1 86 ? -0.347 -5.411 -7.410 1.00 98.44 86 LYS A C 1
ATOM 666 O O . LYS A 1 86 ? -0.883 -5.137 -8.475 1.00 98.44 86 LYS A O 1
ATOM 671 N N . LEU A 1 87 ? -0.191 -4.518 -6.434 1.00 98.25 87 LEU A N 1
ATOM 672 C CA . LEU A 1 87 ? -0.618 -3.118 -6.538 1.00 98.25 87 LEU A CA 1
ATOM 673 C C . LEU A 1 87 ? 0.173 -2.325 -7.591 1.00 98.25 87 LEU A C 1
ATOM 675 O O . LEU A 1 87 ? -0.377 -1.421 -8.207 1.00 98.25 87 LEU A O 1
ATOM 679 N N . ALA A 1 88 ? 1.440 -2.674 -7.829 1.00 98.12 88 ALA A N 1
AT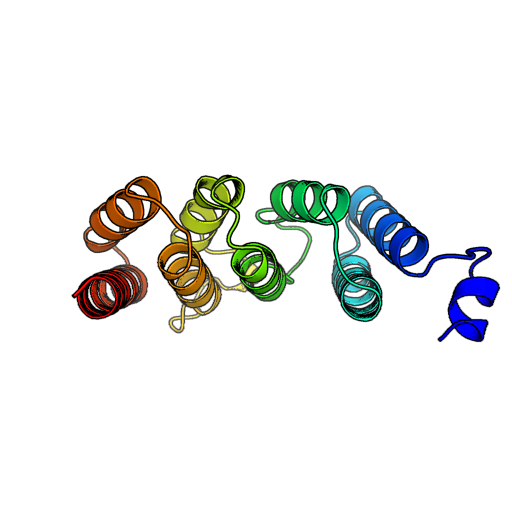OM 680 C CA . ALA A 1 88 ? 2.269 -2.050 -8.860 1.00 98.12 88 ALA A CA 1
ATOM 681 C C . ALA A 1 88 ? 1.789 -2.349 -10.290 1.00 98.12 88 ALA A C 1
ATOM 683 O O . ALA A 1 88 ? 1.983 -1.536 -11.186 1.00 98.12 88 ALA A O 1
ATOM 684 N N . THR A 1 89 ? 1.160 -3.506 -10.499 1.00 97.06 89 THR A N 1
ATOM 685 C CA . THR A 1 89 ? 0.823 -4.040 -11.834 1.00 97.06 89 THR A CA 1
ATOM 686 C C . THR A 1 89 ? -0.678 -4.073 -12.116 1.00 97.06 89 THR A C 1
ATOM 688 O O . THR A 1 89 ? -1.110 -4.349 -13.231 1.00 97.06 89 THR A O 1
ATOM 691 N N . TRP A 1 90 ? -1.500 -3.803 -11.107 1.00 96.31 90 TRP A N 1
ATOM 692 C CA . TRP A 1 90 ? -2.950 -3.767 -11.221 1.00 96.31 90 TRP A CA 1
ATOM 693 C C . TRP A 1 90 ? -3.454 -2.334 -11.448 1.00 96.31 90 TRP A C 1
ATOM 695 O O . TRP A 1 90 ? -2.810 -1.353 -11.069 1.00 96.31 90 TRP A O 1
ATOM 705 N N . ILE A 1 91 ? -4.601 -2.224 -12.114 1.00 94.12 91 ILE A N 1
ATOM 706 C CA . ILE A 1 91 ? -5.327 -0.974 -12.338 1.00 94.12 91 ILE A CA 1
ATOM 707 C C . ILE A 1 91 ? -6.732 -1.188 -11.770 1.00 94.12 91 ILE A C 1
ATOM 709 O O . ILE A 1 91 ? -7.477 -1.986 -12.345 1.00 94.12 91 ILE A O 1
ATOM 713 N N . PRO A 1 92 ? -7.082 -0.561 -10.635 1.00 92.19 92 PRO A N 1
ATOM 714 C CA . PRO A 1 92 ? -8.450 -0.567 -10.134 1.00 92.19 92 PRO A CA 1
ATOM 715 C C . PRO A 1 92 ? -9.402 0.068 -11.146 1.00 92.19 92 PRO A C 1
ATOM 717 O O . PRO A 1 92 ? -9.029 1.022 -11.828 1.00 92.19 92 PRO A O 1
ATOM 720 N N . GLN A 1 93 ? -10.660 -0.378 -11.183 1.00 90.62 93 GLN A N 1
ATOM 721 C CA . GLN A 1 93 ? -11.628 0.132 -12.163 1.00 90.62 93 GLN A CA 1
ATOM 722 C C . GLN A 1 93 ? -11.808 1.664 -12.104 1.00 90.62 93 GLN A C 1
ATOM 724 O O . GLN A 1 93 ? -12.007 2.322 -13.120 1.00 90.62 93 GLN A O 1
ATOM 729 N N . HIS A 1 94 ? -11.736 2.254 -10.908 1.00 87.38 94 HIS A N 1
ATOM 730 C CA . HIS A 1 94 ? -11.898 3.699 -10.710 1.00 87.38 94 HIS A CA 1
ATOM 731 C C . HIS A 1 94 ? -10.654 4.526 -11.087 1.00 87.38 94 HIS A C 1
ATOM 733 O O . HIS A 1 94 ? -10.744 5.751 -11.111 1.00 87.38 94 HIS A O 1
ATOM 739 N N . GLU A 1 95 ? -9.526 3.874 -11.387 1.00 87.62 95 GLU A N 1
ATOM 740 C CA . GLU A 1 95 ? -8.304 4.491 -11.924 1.00 87.62 95 GLU A CA 1
ATOM 741 C C . GLU A 1 95 ? -8.114 4.184 -13.425 1.00 87.62 95 GLU A C 1
ATOM 743 O O . GLU A 1 95 ? -7.104 4.567 -14.018 1.00 87.62 95 GLU A O 1
ATOM 748 N N . GLU A 1 96 ? -9.061 3.494 -14.077 1.00 84.19 96 GLU A N 1
ATOM 749 C CA . GLU A 1 96 ? -8.988 3.238 -15.518 1.00 84.19 96 GLU A CA 1
ATOM 750 C C . GLU A 1 96 ? -8.954 4.558 -16.305 1.00 84.19 96 GLU A C 1
ATOM 752 O O . GLU A 1 96 ? -9.870 5.379 -16.238 1.00 84.19 96 GLU A O 1
ATOM 757 N N . GLY A 1 97 ? -7.887 4.749 -17.084 1.00 78.38 97 GLY A N 1
ATOM 758 C CA . GLY A 1 97 ? -7.652 5.973 -17.852 1.00 78.38 97 GLY A CA 1
ATOM 759 C C . GLY A 1 97 ? -6.891 7.069 -17.101 1.00 78.38 97 GLY A C 1
ATOM 760 O O . GLY A 1 97 ? -6.699 8.143 -17.672 1.00 78.38 97 GLY A O 1
ATOM 761 N N . ASP A 1 98 ? -6.441 6.823 -15.864 1.00 77.25 98 ASP A N 1
ATOM 762 C CA . ASP A 1 98 ? -5.468 7.686 -15.191 1.00 77.25 98 ASP A CA 1
ATOM 763 C C . ASP A 1 98 ? -4.027 7.301 -15.573 1.00 77.25 98 ASP A C 1
ATOM 765 O O . ASP A 1 98 ? -3.454 6.318 -15.091 1.00 77.25 98 ASP A O 1
ATOM 769 N N . ASP A 1 99 ? -3.419 8.124 -16.425 1.00 77.00 99 ASP A N 1
ATOM 770 C CA . ASP A 1 99 ? -2.038 7.955 -16.887 1.00 77.00 99 ASP 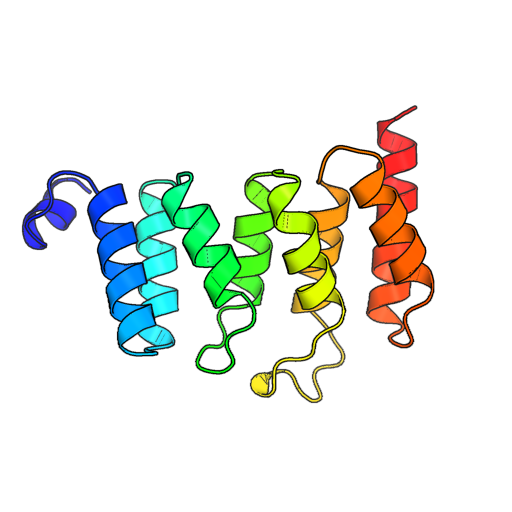A CA 1
ATOM 771 C C . ASP A 1 99 ? -0.990 8.217 -15.785 1.00 77.00 99 ASP A C 1
ATOM 773 O O . ASP A 1 99 ? 0.193 7.926 -15.977 1.00 77.00 99 ASP A O 1
ATOM 777 N N . ILE A 1 100 ? -1.377 8.775 -14.628 1.00 84.25 100 ILE A N 1
ATOM 778 C CA . ILE A 1 100 ? -0.442 9.099 -13.537 1.00 84.25 100 ILE A CA 1
ATOM 779 C C . ILE A 1 100 ? 0.028 7.829 -12.814 1.00 84.25 100 ILE A C 1
ATOM 781 O O . ILE A 1 100 ? 1.137 7.811 -12.272 1.00 84.25 100 ILE A O 1
ATOM 785 N N . ARG A 1 101 ? -0.789 6.762 -12.813 1.00 93.12 101 ARG A N 1
ATOM 786 C CA . ARG A 1 101 ? -0.482 5.464 -12.178 1.00 93.12 101 ARG A CA 1
ATOM 787 C C . ARG A 1 101 ? -0.001 5.625 -10.725 1.00 93.12 101 ARG A C 1
ATOM 789 O O . ARG A 1 101 ? 0.957 4.983 -10.285 1.00 93.12 101 ARG A O 1
ATOM 796 N N . ALA A 1 102 ? -0.656 6.507 -9.967 1.00 94.25 102 ALA A N 1
ATOM 797 C CA . ALA A 1 102 ? -0.228 6.913 -8.628 1.00 94.25 102 ALA A CA 1
ATOM 798 C C . ALA A 1 102 ? -0.158 5.742 -7.629 1.00 94.25 102 ALA A C 1
ATOM 800 O O . ALA A 1 102 ? 0.821 5.639 -6.877 1.00 94.25 102 ALA A O 1
ATOM 801 N N . LEU A 1 103 ? -1.125 4.818 -7.667 1.00 96.75 103 LEU A N 1
ATOM 802 C CA . LEU A 1 103 ? -1.086 3.565 -6.909 1.00 96.75 103 LEU A CA 1
ATOM 803 C C . LEU A 1 103 ? 0.184 2.759 -7.196 1.00 96.75 103 LEU A C 1
ATOM 805 O O . LEU A 1 103 ? 0.893 2.363 -6.264 1.00 96.75 103 LEU A O 1
ATOM 809 N N . ALA A 1 104 ? 0.507 2.569 -8.476 1.00 97.69 104 ALA A N 1
ATOM 810 C CA . ALA A 1 104 ? 1.664 1.786 -8.880 1.00 97.69 104 ALA A CA 1
ATOM 811 C C . ALA A 1 104 ? 2.971 2.422 -8.398 1.00 97.69 104 ALA A C 1
ATOM 813 O O . ALA A 1 104 ? 3.806 1.752 -7.786 1.00 97.69 104 ALA A O 1
ATOM 814 N N . VAL A 1 105 ? 3.114 3.739 -8.576 1.00 97.44 105 VAL A N 1
ATOM 815 C CA . VAL A 1 105 ? 4.274 4.492 -8.083 1.00 97.44 105 VAL A CA 1
ATOM 816 C C . VAL A 1 105 ? 4.426 4.324 -6.570 1.00 97.44 105 VAL A C 1
ATOM 818 O O . VAL A 1 105 ? 5.518 3.996 -6.098 1.00 97.44 105 VAL A O 1
ATOM 821 N N . LYS A 1 106 ? 3.352 4.489 -5.789 1.00 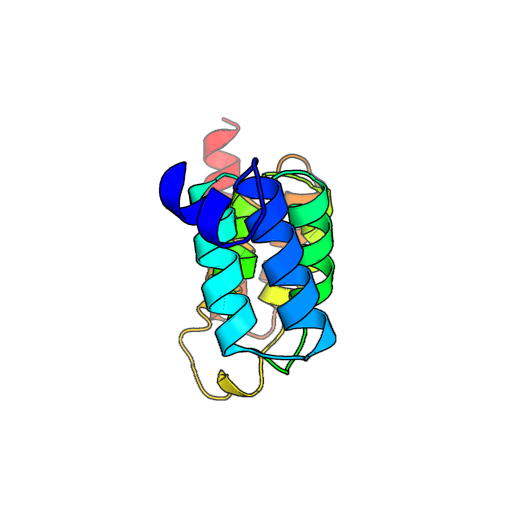97.56 106 LYS A N 1
ATOM 822 C CA . LYS A 1 106 ? 3.389 4.319 -4.324 1.00 97.56 106 LYS A CA 1
ATOM 823 C C . LYS A 1 106 ? 3.795 2.904 -3.921 1.00 97.56 106 LYS A C 1
ATOM 825 O O . LYS A 1 106 ? 4.632 2.743 -3.028 1.00 97.56 106 LYS A O 1
ATOM 830 N N . ALA A 1 107 ? 3.258 1.892 -4.596 1.00 98.56 107 ALA A N 1
ATOM 831 C CA . ALA A 1 107 ? 3.603 0.504 -4.336 1.00 98.56 107 ALA A CA 1
ATOM 832 C C . ALA A 1 107 ? 5.091 0.225 -4.616 1.00 98.56 107 ALA A C 1
ATOM 834 O O . ALA A 1 107 ? 5.781 -0.332 -3.761 1.00 98.56 107 ALA A O 1
ATOM 835 N N . ILE A 1 108 ? 5.619 0.703 -5.746 1.00 98.69 108 ILE A N 1
ATOM 836 C CA . ILE A 1 108 ? 7.030 0.553 -6.141 1.00 98.69 108 ILE A CA 1
ATOM 837 C C . ILE A 1 108 ? 7.972 1.271 -5.168 1.00 98.69 108 ILE A C 1
ATOM 839 O O . ILE A 1 108 ? 8.997 0.717 -4.765 1.00 98.69 108 ILE A O 1
ATOM 843 N N . TRP A 1 109 ? 7.614 2.476 -4.714 1.00 98.31 109 TRP A N 1
ATOM 844 C CA . TRP A 1 109 ? 8.335 3.159 -3.633 1.00 98.31 109 TRP A CA 1
ATOM 845 C C . TRP A 1 109 ? 8.358 2.335 -2.342 1.00 98.31 109 TRP A C 1
ATOM 847 O O . TRP A 1 109 ? 9.380 2.298 -1.651 1.00 98.31 109 TRP A O 1
ATOM 857 N N . GLY A 1 110 ? 7.251 1.658 -2.031 1.00 98.12 110 GLY A N 1
ATOM 858 C CA . GLY A 1 110 ? 7.157 0.712 -0.928 1.00 98.12 110 GLY A CA 1
ATOM 859 C C . GLY A 1 110 ? 8.126 -0.456 -1.071 1.00 98.12 110 GLY A C 1
ATOM 860 O O . GLY A 1 110 ? 8.930 -0.673 -0.166 1.00 98.12 110 GLY A O 1
ATOM 861 N N . ILE A 1 111 ? 8.122 -1.135 -2.224 1.00 98.69 111 ILE A N 1
ATOM 862 C CA . ILE A 1 111 ? 9.056 -2.232 -2.540 1.00 98.69 111 ILE A CA 1
ATOM 863 C C . ILE A 1 111 ? 10.505 -1.753 -2.384 1.00 98.69 111 ILE A C 1
ATOM 865 O O . ILE A 1 111 ? 11.311 -2.399 -1.719 1.00 98.69 111 ILE A O 1
ATOM 869 N N . GLY A 1 112 ? 10.824 -0.562 -2.896 1.00 98.12 112 GLY A N 1
ATOM 870 C CA . GLY A 1 112 ? 12.148 0.043 -2.769 1.00 98.12 112 GLY A CA 1
ATOM 871 C C . GLY A 1 112 ? 12.615 0.284 -1.331 1.00 98.12 112 GLY A C 1
ATOM 872 O O . GLY A 1 112 ? 13.820 0.387 -1.104 1.00 98.12 112 GLY A O 1
ATOM 873 N N . ASN A 1 113 ? 11.703 0.350 -0.359 1.00 96.50 113 ASN A N 1
ATOM 874 C CA . ASN A 1 113 ? 12.013 0.483 1.067 1.00 96.50 113 ASN A CA 1
ATOM 875 C C . ASN A 1 113 ? 12.023 -0.850 1.832 1.00 96.50 113 ASN A C 1
ATOM 877 O O . ASN A 1 113 ? 12.420 -0.856 3.000 1.00 96.50 113 ASN A O 1
ATOM 881 N N . LEU A 1 114 ? 11.593 -1.956 1.216 1.00 97.31 114 LEU A N 1
ATOM 882 C CA . LEU A 1 114 ? 11.620 -3.271 1.852 1.00 97.31 114 LEU A CA 1
ATOM 883 C C . LEU A 1 114 ? 13.059 -3.802 1.969 1.00 97.31 114 LEU A C 1
ATOM 885 O O . LEU A 1 114 ? 13.884 -3.566 1.080 1.00 97.31 114 LEU A O 1
ATOM 889 N N . PRO A 1 115 ? 13.400 -4.517 3.051 1.00 94.81 115 PRO A N 1
ATOM 890 C CA . PRO A 1 115 ? 14.699 -5.169 3.175 1.00 94.81 115 PRO A CA 1
ATOM 891 C C . PRO A 1 115 ? 14.811 -6.383 2.234 1.00 94.81 115 PRO A C 1
ATOM 893 O O . PRO A 1 115 ? 13.809 -6.860 1.712 1.00 94.81 115 PRO A O 1
ATOM 896 N N . GLY A 1 116 ? 16.026 -6.907 2.061 1.00 93.81 116 GLY A N 1
ATOM 897 C CA . GLY A 1 116 ? 16.260 -8.184 1.372 1.00 93.81 116 GLY A CA 1
ATOM 898 C C . GLY A 1 116 ? 16.491 -8.079 -0.137 1.00 93.81 116 GLY A C 1
ATOM 899 O O . GLY A 1 116 ? 16.234 -7.041 -0.759 1.00 93.81 116 GLY A O 1
ATOM 900 N N . SER A 1 117 ? 17.025 -9.164 -0.702 1.00 96.00 117 SER A N 1
ATOM 901 C CA . SER A 1 117 ? 17.261 -9.313 -2.142 1.00 96.00 117 SER A CA 1
ATOM 902 C C . SER A 1 117 ? 15.965 -9.581 -2.897 1.00 96.00 117 SER A C 1
ATOM 904 O O . SER A 1 117 ? 15.834 -9.149 -4.030 1.00 96.00 117 SER A O 1
ATOM 906 N N . GLU A 1 118 ? 14.963 -10.178 -2.252 1.00 98.00 118 GLU A N 1
ATOM 907 C CA . GLU A 1 118 ? 13.660 -10.468 -2.855 1.00 98.00 118 GLU A CA 1
ATOM 908 C C . GLU A 1 118 ? 12.951 -9.189 -3.324 1.00 98.00 118 GLU A C 1
ATOM 910 O O . GLU A 1 118 ? 12.312 -9.164 -4.373 1.00 98.00 118 GLU A O 1
ATOM 915 N N . ALA A 1 119 ? 13.095 -8.094 -2.570 1.00 98.25 119 ALA A N 1
ATOM 916 C CA . ALA A 1 119 ? 12.586 -6.787 -2.977 1.00 98.25 119 ALA A CA 1
ATOM 917 C C . ALA A 1 119 ? 13.366 -6.199 -4.164 1.00 98.25 119 ALA A C 1
ATOM 919 O O . ALA A 1 119 ? 12.795 -5.481 -4.980 1.00 98.25 119 ALA A O 1
ATOM 920 N N . GLU A 1 120 ? 14.667 -6.483 -4.269 1.00 98.19 120 GLU A N 1
ATOM 921 C CA . GLU A 1 120 ? 15.476 -6.070 -5.416 1.00 98.19 120 GLU A CA 1
ATOM 922 C C . GLU A 1 120 ? 15.113 -6.871 -6.670 1.00 98.19 120 GLU A C 1
ATOM 924 O O . GLU A 1 120 ? 14.929 -6.274 -7.7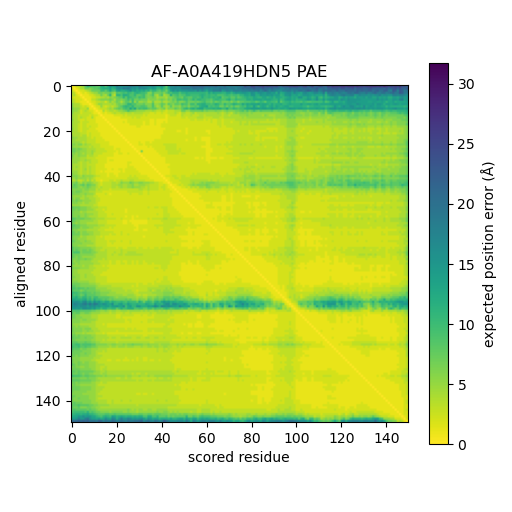28 1.00 98.19 120 GLU A O 1
ATOM 929 N N . ASP A 1 121 ? 14.942 -8.186 -6.540 1.00 98.56 121 ASP A N 1
ATOM 930 C CA . ASP A 1 121 ? 14.520 -9.074 -7.623 1.00 98.56 121 ASP A CA 1
ATOM 931 C C . ASP A 1 121 ? 13.153 -8.645 -8.167 1.00 98.56 121 ASP A C 1
ATOM 933 O O . ASP A 1 121 ? 13.006 -8.429 -9.367 1.00 98.56 121 ASP A O 1
ATOM 937 N N . ALA A 1 122 ? 12.189 -8.366 -7.284 1.00 98.75 122 ALA A N 1
ATOM 938 C CA . ALA A 1 122 ? 10.886 -7.846 -7.690 1.00 98.75 122 ALA A CA 1
ATOM 939 C C . ALA A 1 122 ? 10.982 -6.507 -8.446 1.00 98.75 122 ALA A C 1
ATOM 941 O O . ALA A 1 122 ? 10.253 -6.287 -9.411 1.00 98.75 122 ALA A O 1
ATOM 942 N N . LEU A 1 123 ? 11.883 -5.602 -8.045 1.00 98.81 123 LEU A N 1
ATOM 943 C CA . LEU A 1 123 ? 12.109 -4.360 -8.791 1.00 98.81 123 LEU A CA 1
ATOM 944 C C . LEU A 1 123 ? 12.732 -4.625 -10.166 1.00 98.81 123 LEU A C 1
ATOM 946 O O . LEU A 1 123 ? 12.357 -3.950 -11.118 1.00 98.81 123 LEU A O 1
ATOM 950 N N . ARG A 1 124 ? 13.653 -5.590 -10.290 1.00 98.75 124 ARG A N 1
ATOM 951 C CA . ARG A 1 124 ? 14.237 -6.001 -11.582 1.00 98.75 124 ARG A CA 1
ATOM 952 C C . ARG A 1 124 ? 13.194 -6.618 -12.505 1.00 98.75 124 ARG A C 1
ATOM 954 O O . ARG A 1 124 ? 13.233 -6.376 -13.706 1.00 98.75 124 ARG A O 1
ATOM 961 N N . ASP A 1 125 ? 12.245 -7.369 -11.967 1.00 98.75 125 ASP A N 1
ATOM 962 C CA . ASP A 1 125 ? 11.138 -7.893 -12.765 1.00 98.75 125 ASP A CA 1
ATOM 963 C C . ASP A 1 125 ? 10.261 -6.743 -13.285 1.00 98.75 125 ASP A C 1
ATOM 965 O O . ASP A 1 125 ? 9.977 -6.667 -14.481 1.00 98.75 125 ASP A O 1
ATOM 969 N N . LEU A 1 126 ? 9.935 -5.772 -12.424 1.00 98.75 126 LEU A N 1
ATOM 970 C CA . LEU A 1 126 ? 9.118 -4.605 -12.781 1.00 98.75 126 LEU A CA 1
ATOM 971 C C . LEU A 1 126 ? 9.778 -3.660 -13.802 1.00 98.75 126 LEU A C 1
ATOM 973 O O . LEU A 1 126 ? 9.065 -2.919 -14.476 1.00 98.75 126 LEU A O 1
ATOM 977 N N . THR A 1 127 ? 11.103 -3.699 -14.008 1.00 98.75 127 THR A N 1
ATOM 978 C CA . THR A 1 127 ? 11.733 -2.938 -15.111 1.00 98.75 127 THR A CA 1
ATOM 979 C C . THR A 1 127 ? 11.345 -3.454 -16.499 1.00 98.75 127 THR A C 1
ATOM 981 O O . THR A 1 127 ? 11.653 -2.809 -17.496 1.00 98.75 127 THR A O 1
ATOM 984 N N . HIS A 1 128 ? 10.684 -4.610 -16.586 1.00 98.12 128 HIS A N 1
ATOM 985 C CA . HIS A 1 128 ? 10.228 -5.215 -17.838 1.00 98.12 128 HIS A CA 1
ATOM 986 C C . HIS A 1 128 ? 8.711 -5.102 -18.048 1.00 98.12 128 HIS A C 1
ATOM 9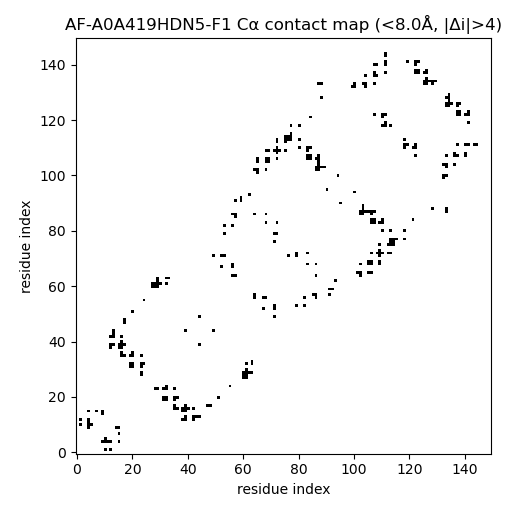88 O O . HIS A 1 128 ? 8.198 -5.667 -19.011 1.00 98.12 128 HIS A O 1
ATOM 994 N N . ASP A 1 129 ? 7.997 -4.391 -17.169 1.00 98.06 129 ASP A N 1
ATOM 995 C CA . ASP A 1 129 ? 6.548 -4.192 -17.278 1.00 98.06 129 ASP A CA 1
ATOM 996 C C . ASP A 1 129 ? 6.168 -3.474 -18.587 1.00 98.06 129 ASP A C 1
ATOM 998 O O . ASP A 1 129 ? 6.969 -2.728 -19.146 1.00 98.06 129 ASP A O 1
ATOM 1002 N N . GLU A 1 130 ? 4.961 -3.675 -19.113 1.00 95.62 130 GLU A N 1
ATOM 1003 C CA . GLU A 1 130 ? 4.504 -2.999 -20.336 1.00 95.62 130 GLU A CA 1
ATOM 1004 C C . GLU A 1 130 ? 4.199 -1.511 -20.092 1.00 95.62 130 GLU A C 1
ATOM 1006 O O . GLU A 1 130 ? 4.390 -0.671 -20.983 1.00 95.62 130 GLU A O 1
ATOM 1011 N N . ASP A 1 131 ? 3.821 -1.157 -18.864 1.00 95.62 131 ASP A N 1
ATOM 1012 C CA . ASP A 1 131 ? 3.563 0.209 -18.437 1.00 95.62 131 ASP A CA 1
ATOM 1013 C C . ASP A 1 131 ? 4.879 0.974 -18.223 1.00 95.62 131 ASP A C 1
ATOM 1015 O O . ASP A 1 131 ? 5.760 0.601 -17.441 1.00 95.62 131 ASP A O 1
ATOM 1019 N N . LYS A 1 132 ? 5.024 2.092 -18.940 1.00 96.38 132 LYS A N 1
ATOM 1020 C CA . LYS A 1 132 ? 6.221 2.932 -18.873 1.00 96.38 132 LYS A CA 1
ATOM 1021 C C . LYS A 1 132 ? 6.452 3.513 -17.474 1.00 96.38 132 LYS A C 1
ATOM 1023 O O . LYS A 1 132 ? 7.604 3.568 -17.046 1.00 96.38 132 LYS A O 1
ATOM 1028 N N . VAL A 1 133 ? 5.396 3.935 -16.778 1.00 96.56 133 VAL A N 1
ATOM 1029 C CA . VAL A 1 133 ? 5.493 4.528 -15.437 1.00 96.56 133 VAL A CA 1
ATOM 1030 C C . VAL A 1 133 ? 5.990 3.486 -14.438 1.00 96.56 133 VAL A C 1
ATOM 1032 O O . VAL A 1 133 ? 6.852 3.792 -13.613 1.00 96.56 133 VAL A O 1
ATOM 1035 N N . VAL A 1 134 ? 5.513 2.242 -14.554 1.00 98.06 134 VAL A N 1
ATOM 1036 C CA . VAL A 1 134 ? 5.969 1.117 -13.722 1.00 98.06 134 VAL A CA 1
ATOM 1037 C C . VAL A 1 134 ? 7.458 0.848 -13.938 1.00 98.06 134 VAL A C 1
ATOM 1039 O O . VAL A 1 134 ? 8.219 0.842 -12.964 1.00 98.06 134 VAL A O 1
ATOM 1042 N N . ARG A 1 135 ? 7.901 0.709 -15.197 1.00 98.38 135 ARG A N 1
ATOM 1043 C CA . ARG A 1 135 ? 9.319 0.467 -15.515 1.00 98.38 135 ARG A CA 1
ATOM 1044 C C . ARG A 1 135 ? 10.236 1.555 -14.961 1.00 98.38 135 ARG A C 1
ATOM 1046 O O . ARG A 1 135 ? 11.184 1.254 -14.238 1.00 98.38 135 ARG A O 1
ATOM 1053 N N . GLU A 1 136 ? 9.939 2.819 -15.267 1.00 98.38 136 GLU A N 1
ATOM 1054 C CA . GLU A 1 136 ? 10.778 3.959 -14.869 1.00 98.38 136 GLU A CA 1
ATOM 1055 C C . GLU A 1 136 ? 10.840 4.114 -13.341 1.00 98.38 136 GLU A C 1
ATOM 1057 O O . GLU A 1 136 ? 11.902 4.397 -12.775 1.00 98.38 136 GLU A O 1
ATOM 1062 N N . ALA A 1 137 ? 9.722 3.883 -12.644 1.00 98.38 137 ALA A N 1
ATOM 1063 C CA . ALA A 1 137 ? 9.695 3.904 -11.186 1.00 98.38 137 ALA A CA 1
ATOM 1064 C C . ALA A 1 137 ? 10.551 2.778 -10.580 1.00 98.38 137 ALA A C 1
ATOM 1066 O O . ALA A 1 137 ? 11.257 3.014 -9.593 1.00 98.38 137 ALA A O 1
ATOM 1067 N N . ALA A 1 138 ? 10.524 1.574 -11.160 1.00 98.75 138 ALA A N 1
ATOM 1068 C CA . ALA A 1 138 ? 11.303 0.441 -10.670 1.00 98.75 138 ALA A CA 1
ATOM 1069 C C . ALA A 1 138 ? 12.813 0.643 -10.886 1.00 98.75 138 ALA A C 1
ATOM 1071 O O . ALA A 1 138 ? 13.603 0.473 -9.950 1.00 98.75 138 ALA A O 1
ATOM 1072 N N . GLU A 1 139 ? 13.213 1.116 -12.070 1.00 98.75 139 GLU A N 1
ATOM 1073 C CA . GLU A 1 139 ? 14.599 1.493 -12.385 1.00 98.75 139 GLU A CA 1
ATOM 1074 C C . GLU A 1 139 ? 15.134 2.546 -11.405 1.00 98.75 139 GLU A C 1
ATOM 1076 O O . GLU A 1 139 ? 16.232 2.405 -10.852 1.00 98.75 139 GLU A O 1
ATOM 1081 N N . TYR A 1 140 ? 14.334 3.580 -11.125 1.00 98.62 140 TYR A N 1
ATOM 1082 C CA . TYR A 1 140 ? 14.688 4.608 -10.152 1.00 98.62 140 TYR A CA 1
ATOM 1083 C C . TYR A 1 140 ? 14.946 4.015 -8.758 1.00 98.62 140 TYR A C 1
ATOM 1085 O O . TYR A 1 140 ? 15.933 4.372 -8.102 1.00 98.62 140 TYR A O 1
ATOM 1093 N N . GLN A 1 141 ? 14.092 3.096 -8.293 1.00 98.44 141 GLN A N 1
ATOM 1094 C CA . GLN A 1 141 ? 14.265 2.463 -6.984 1.00 98.44 141 GLN A CA 1
ATOM 1095 C C . GLN A 1 141 ? 15.511 1.574 -6.924 1.00 98.44 141 GLN A C 1
ATOM 1097 O O . GLN A 1 141 ? 16.213 1.617 -5.913 1.00 98.44 141 GLN A O 1
ATOM 1102 N N . LEU A 1 142 ? 15.845 0.837 -7.989 1.00 98.44 142 LEU A N 1
ATOM 1103 C CA . LEU A 1 142 ? 17.090 0.059 -8.058 1.00 98.44 142 LEU A CA 1
ATOM 1104 C C . LEU A 1 142 ? 18.324 0.955 -7.909 1.00 98.44 142 LEU A C 1
ATOM 1106 O O . LEU A 1 142 ? 19.196 0.686 -7.079 1.00 98.44 142 LEU A O 1
ATOM 1110 N N . VAL A 1 143 ? 18.368 2.073 -8.642 1.00 98.19 143 VAL A N 1
ATOM 1111 C CA . VAL A 1 143 ? 19.459 3.055 -8.528 1.00 98.19 143 VAL A CA 1
ATOM 1112 C C . VAL A 1 143 ? 19.526 3.639 -7.116 1.00 98.19 143 VAL A C 1
ATOM 1114 O O . VAL A 1 143 ? 20.617 3.810 -6.564 1.00 98.19 143 VAL A O 1
ATOM 1117 N N . ARG A 1 144 ? 18.375 3.951 -6.508 1.00 97.69 144 ARG A N 1
ATOM 1118 C CA . ARG A 1 144 ? 18.313 4.483 -5.141 1.00 97.69 144 ARG A CA 1
ATOM 1119 C C . ARG A 1 144 ? 18.855 3.484 -4.118 1.00 97.69 144 ARG A C 1
ATOM 1121 O O . ARG A 1 144 ? 19.647 3.888 -3.271 1.00 97.69 144 ARG A O 1
ATOM 1128 N N . ARG A 1 145 ? 18.469 2.208 -4.208 1.00 95.31 145 ARG A N 1
ATOM 1129 C CA . ARG A 1 145 ? 18.942 1.140 -3.309 1.00 95.31 145 ARG A CA 1
ATOM 1130 C C . ARG A 1 145 ? 20.445 0.916 -3.439 1.00 95.31 145 ARG A C 1
ATOM 1132 O O . ARG A 1 145 ? 21.133 0.874 -2.424 1.00 95.31 145 ARG A O 1
ATOM 1139 N N . ALA A 1 146 ? 20.969 0.869 -4.665 1.00 94.25 146 ALA A N 1
ATOM 1140 C CA . ALA A 1 146 ? 22.403 0.704 -4.905 1.00 94.25 146 ALA A CA 1
ATOM 1141 C C . ALA A 1 146 ? 23.239 1.811 -4.233 1.00 94.25 146 ALA A C 1
ATOM 1143 O O . ALA A 1 146 ? 24.283 1.531 -3.652 1.00 94.25 146 ALA A O 1
ATOM 1144 N N . LYS A 1 147 ? 22.749 3.059 -4.239 1.00 93.56 147 LYS A N 1
ATOM 1145 C CA . LYS A 1 147 ? 23.395 4.193 -3.550 1.00 93.56 147 LYS A CA 1
ATOM 1146 C C . LYS A 1 147 ? 23.330 4.124 -2.024 1.00 93.56 147 LYS A C 1
ATOM 1148 O O . LYS A 1 147 ? 24.111 4.798 -1.373 1.00 93.56 147 LYS A O 1
ATOM 1153 N N . GLN A 1 148 ? 22.370 3.397 -1.457 1.00 87.50 148 GLN A N 1
ATOM 1154 C CA . GLN A 1 148 ? 22.235 3.233 -0.005 1.00 87.50 148 GLN A CA 1
ATOM 1155 C C . GLN A 1 148 ? 23.087 2.078 0.536 1.00 87.50 148 GLN A C 1
ATOM 1157 O O . GLN A 1 148 ? 23.324 2.018 1.739 1.00 87.50 148 GLN A O 1
ATOM 1162 N N . ALA A 1 149 ? 23.504 1.158 -0.338 1.00 79.19 149 ALA A N 1
ATOM 1163 C CA . ALA A 1 149 ? 24.324 0.001 0.006 1.00 79.19 149 ALA A CA 1
ATOM 1164 C C . ALA A 1 149 ? 25.841 0.256 -0.108 1.00 79.19 149 ALA A C 1
ATOM 1166 O O . ALA A 1 149 ? 26.617 -0.547 0.410 1.00 79.19 149 ALA A O 1
ATOM 1167 N N . GLY A 1 150 ? 26.252 1.328 -0.798 1.00 63.66 150 GLY A N 1
ATOM 1168 C CA . GLY A 1 150 ? 27.648 1.773 -0.926 1.00 63.66 150 GLY A CA 1
ATOM 1169 C C . GLY A 1 150 ? 27.992 2.892 0.043 1.00 63.66 150 GLY A C 1
ATOM 1170 O O . GLY A 1 150 ? 29.159 2.917 0.489 1.00 63.66 150 GLY A O 1
#

Nearest PDB structures (foldseek):
  8glv-assembly1_Lf  TM=2.828E-01  e=2.153E-01  Chlamydomonas reinhardtii
  7v9o-assembly1_A  TM=3.101E-01  e=2.780E+00  Saccharopolyspora erythraea NRRL 2338
  5t8v-assembly1_A  TM=4.138E-01  e=5.465E+00  Thermochaetoides thermophila DSM 1495
  7v9p-assembly2_B  TM=3.224E-01  e=4.505E+00  Saccharopolyspora erythraea NRRL 2338

Foldseek 3Di:
DQVVCVVVVHRALLVVLLVQCVVCVVVLPAVSNVVSLVSNVVRDDDPSNLVSLLVCLPPLSYDCNQVSLQVNLVVLDCVCLVSLLCQLQDARPVCVPPLVSNSNLSSLVSLLSHDDCVSLVSLVVQLPHPRPVSNVSSVVSNVVSVVVVD

Sequence (150 aa):
MAKIVKRFGETDGRTLGLRLLREAIDQQYGDGLVAASVVAGSFGFDAEHFDILIRVATAEWHTDHENIATTLASYRDIRALPTLVKLATWIPQHEEGDDIRALAVKAIWGIGNLPGSEAEDALRDLTHDEDKVVREAAEYQLVRRAKQAG